Protein AF-A0A971KPQ7-F1 (afdb_monomer_lite)

Foldseek 3Di:
DDDDVVLVVLVVLLVVLVVLLVVLVVCCVVDDCPDPSNVVSVVSNVVSVCSVVSVVVSVVVVVVVD

pLDDT: mean 87.17, std 8.28, range [51.25, 94.75]

Secondary structure (DSSP, 8-state):
----HHHHHHHHHHHHHHHHHHHHHHHTTTS-TTSHHHHHHHHHHHHHTTHHHHHHHHHHHHHTT-

Radius of gyration: 15.44 Å; chains: 1; bounding box: 33×16×45 Å

Sequence (66 aa):
MKRKLYMDVIRIVAIFAVVLLHVAADNFYVFKYTSFEWQVLNVYDSLVRFCVPLFFMISGVLFLRD

Structure (mmCIF, N/CA/C/O backbone):
data_AF-A0A971KPQ7-F1
#
_entry.id   AF-A0A971KPQ7-F1
#
loop_
_atom_site.group_PDB
_atom_site.id
_atom_site.type_symbol
_atom_site.label_atom_id
_atom_site.label_alt_id
_atom_site.label_comp_id
_atom_site.label_asym_id
_atom_site.label_entity_id
_atom_site.label_seq_id
_atom_site.pdbx_PDB_ins_code
_atom_site.Cartn_x
_atom_site.Cartn_y
_atom_site.Cartn_z
_atom_site.occupancy
_atom_site.B_iso_or_equiv
_atom_site.auth_seq_id
_atom_site.auth_comp_id
_atom_site.auth_asym_id
_atom_site.auth_atom_id
_atom_site.pdbx_PDB_model_num
ATOM 1 N N . MET A 1 1 ? -14.457 -6.457 24.349 1.00 56.44 1 MET A N 1
ATOM 2 C CA . MET A 1 1 ? -14.461 -6.085 22.914 1.00 56.44 1 MET A CA 1
ATOM 3 C C . MET A 1 1 ? -14.928 -7.257 22.052 1.00 56.44 1 MET A C 1
ATOM 5 O O . MET A 1 1 ? -14.282 -8.295 22.069 1.00 56.44 1 MET A O 1
ATOM 9 N N . LYS A 1 2 ? -16.031 -7.134 21.297 1.00 70.19 2 LYS A N 1
ATOM 10 C CA . LYS A 1 2 ? -16.389 -8.159 20.295 1.00 70.19 2 LYS A CA 1
ATOM 11 C C . LYS A 1 2 ? -15.452 -8.034 19.086 1.00 70.19 2 LYS A C 1
ATOM 13 O O . LYS A 1 2 ? -15.344 -6.946 18.505 1.00 70.19 2 LYS A O 1
ATOM 18 N N . ARG A 1 3 ? -14.769 -9.129 18.739 1.00 72.12 3 ARG A N 1
ATOM 19 C CA . ARG A 1 3 ? -13.945 -9.246 17.529 1.00 72.12 3 ARG A CA 1
ATOM 20 C C . ARG A 1 3 ? -14.847 -9.084 16.307 1.00 72.12 3 ARG A C 1
ATOM 22 O O . ARG A 1 3 ? -15.917 -9.683 16.243 1.00 72.12 3 ARG A O 1
ATOM 29 N N . LYS A 1 4 ? -14.440 -8.236 15.366 1.00 83.81 4 LYS A N 1
ATOM 30 C CA . LYS A 1 4 ? -15.208 -7.951 14.153 1.00 83.81 4 LYS A CA 1
ATOM 31 C C . LYS A 1 4 ? -14.439 -8.508 12.961 1.00 83.81 4 LYS A C 1
ATOM 33 O O . LYS A 1 4 ? -13.397 -7.961 12.619 1.00 83.81 4 LYS A O 1
ATOM 38 N N . LEU A 1 5 ? -14.963 -9.569 12.344 1.00 86.50 5 LEU A N 1
ATOM 39 C CA . LEU A 1 5 ? -14.307 -10.290 11.243 1.00 86.50 5 LEU A CA 1
ATOM 40 C C . LEU A 1 5 ? -13.886 -9.353 10.099 1.00 86.50 5 LEU A C 1
ATOM 42 O O . LEU A 1 5 ? -12.783 -9.470 9.578 1.00 86.50 5 LEU A O 1
ATOM 46 N N . TYR A 1 6 ? -14.725 -8.370 9.761 1.00 87.44 6 TYR A N 1
ATOM 47 C CA . TYR A 1 6 ? -14.414 -7.412 8.700 1.00 87.44 6 TYR A CA 1
ATOM 48 C C . TYR A 1 6 ? -13.157 -6.578 8.988 1.00 87.44 6 TYR A C 1
ATOM 50 O O . TYR A 1 6 ? -12.435 -6.243 8.058 1.00 87.44 6 TYR A O 1
ATOM 58 N N . MET A 1 7 ? -12.854 -6.258 10.255 1.00 87.62 7 MET A N 1
ATOM 59 C CA . MET A 1 7 ? -11.637 -5.503 10.575 1.00 87.62 7 MET A CA 1
ATOM 60 C C . MET A 1 7 ? -10.383 -6.347 10.376 1.00 87.6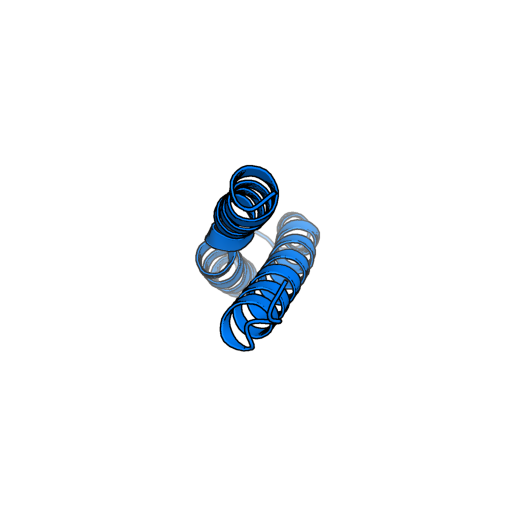2 7 MET A C 1
ATOM 62 O O . MET A 1 7 ? -9.358 -5.812 9.965 1.00 87.62 7 MET A O 1
ATOM 66 N N . ASP A 1 8 ? -10.465 -7.653 10.630 1.00 88.62 8 ASP A N 1
ATOM 67 C CA . ASP A 1 8 ? -9.351 -8.567 10.382 1.00 88.62 8 ASP A CA 1
ATOM 68 C C . ASP A 1 8 ? -9.097 -8.708 8.876 1.00 88.62 8 ASP A C 1
ATOM 70 O O . ASP A 1 8 ? -7.953 -8.637 8.439 1.00 88.62 8 ASP A O 1
ATOM 74 N N . VAL A 1 9 ? -10.159 -8.818 8.069 1.00 91.81 9 VAL A N 1
ATOM 75 C CA . VAL A 1 9 ? -10.047 -8.878 6.602 1.00 91.81 9 VAL A CA 1
ATOM 76 C C . VAL A 1 9 ? -9.414 -7.602 6.045 1.00 91.81 9 VAL A C 1
ATOM 78 O O . VAL A 1 9 ? -8.461 -7.682 5.275 1.00 91.81 9 VAL A O 1
ATOM 81 N N . ILE A 1 10 ? -9.884 -6.423 6.469 1.00 92.00 10 ILE A N 1
ATOM 82 C CA . ILE A 1 10 ? -9.325 -5.142 6.008 1.00 92.00 10 ILE A CA 1
ATOM 83 C C . ILE A 1 10 ? -7.848 -5.012 6.419 1.00 92.00 10 ILE A C 1
ATOM 85 O O . ILE A 1 10 ? -7.040 -4.528 5.630 1.00 92.00 10 ILE A O 1
ATOM 89 N N . ARG A 1 11 ? -7.463 -5.496 7.609 1.00 89.94 11 ARG A N 1
ATOM 90 C CA . ARG A 1 11 ? -6.054 -5.548 8.043 1.00 89.94 11 ARG A CA 1
ATOM 91 C C . ARG A 1 11 ? -5.205 -6.442 7.149 1.00 89.94 11 ARG A C 1
ATOM 93 O O . ARG A 1 11 ? -4.126 -6.023 6.749 1.00 89.94 11 ARG A O 1
ATOM 100 N N . ILE A 1 12 ? -5.685 -7.639 6.816 1.00 93.19 12 ILE A N 1
ATOM 101 C CA . ILE A 1 12 ? -4.969 -8.568 5.929 1.00 93.19 12 ILE A CA 1
ATOM 102 C C . ILE A 1 12 ? -4.755 -7.932 4.550 1.00 93.19 12 ILE A C 1
ATOM 104 O O . ILE A 1 12 ? -3.638 -7.947 4.038 1.00 93.19 12 ILE A O 1
ATOM 108 N N . VAL A 1 13 ? -5.796 -7.317 3.982 1.00 93.06 13 VAL A N 1
ATOM 109 C CA . VAL A 1 13 ? -5.708 -6.614 2.692 1.00 93.06 13 VAL A CA 1
ATOM 110 C C . VAL A 1 13 ? -4.720 -5.446 2.763 1.00 93.06 13 VAL A C 1
ATOM 112 O O . VAL A 1 13 ? -3.895 -5.292 1.865 1.00 93.06 13 VAL A O 1
ATOM 115 N N . ALA A 1 14 ? -4.754 -4.654 3.839 1.00 92.69 14 ALA A N 1
ATOM 116 C CA . ALA A 1 14 ? -3.826 -3.543 4.034 1.00 92.69 14 ALA A CA 1
ATOM 117 C C . ALA A 1 14 ? -2.366 -4.021 4.128 1.00 92.69 14 ALA A C 1
ATOM 119 O O . ALA A 1 14 ? -1.503 -3.456 3.460 1.00 92.69 14 ALA A O 1
ATOM 120 N N . ILE A 1 15 ? -2.092 -5.079 4.903 1.00 94.00 15 ILE A N 1
ATOM 121 C CA . ILE A 1 15 ? -0.754 -5.686 5.024 1.00 94.00 15 ILE A CA 1
ATOM 122 C C . ILE A 1 15 ? -0.259 -6.157 3.656 1.00 94.00 15 ILE A C 1
ATOM 124 O O . ILE A 1 15 ? 0.859 -5.834 3.261 1.00 94.00 15 ILE A O 1
ATOM 128 N N . PHE A 1 16 ? -1.096 -6.888 2.919 1.00 94.50 16 PHE A N 1
ATOM 129 C CA . PHE A 1 16 ? -0.735 -7.402 1.602 1.00 94.50 16 PHE A CA 1
ATOM 130 C C . PHE A 1 16 ? -0.393 -6.274 0.619 1.00 94.50 16 PHE A C 1
ATOM 132 O O . PHE A 1 16 ? 0.630 -6.333 -0.061 1.00 94.50 16 PHE A O 1
ATOM 139 N N . ALA A 1 17 ? -1.199 -5.210 0.602 1.00 94.19 17 ALA A N 1
ATOM 140 C CA . ALA A 1 17 ? -0.954 -4.040 -0.232 1.00 94.19 17 ALA A CA 1
ATOM 141 C C . ALA A 1 17 ? 0.355 -3.309 0.144 1.00 94.19 17 ALA A C 1
ATOM 143 O O . ALA A 1 17 ? 1.091 -2.902 -0.751 1.00 94.19 17 ALA A O 1
ATOM 144 N N . VAL A 1 18 ? 0.712 -3.217 1.436 1.00 94.75 18 VAL A N 1
ATOM 145 C CA . VAL A 1 18 ? 2.010 -2.656 1.873 1.00 94.75 18 VAL A CA 1
ATOM 146 C C . VAL A 1 18 ? 3.186 -3.483 1.356 1.00 94.75 18 VAL A C 1
ATOM 148 O O . VAL A 1 18 ? 4.171 -2.908 0.894 1.00 94.75 18 VAL A O 1
ATOM 151 N N . VAL A 1 19 ? 3.105 -4.814 1.430 1.00 94.12 19 VAL A N 1
ATOM 152 C CA . VAL A 1 19 ? 4.178 -5.697 0.944 1.00 94.12 19 VAL A CA 1
ATOM 153 C C . VAL A 1 19 ? 4.357 -5.535 -0.563 1.00 94.12 19 VAL A C 1
ATOM 155 O O . VAL A 1 19 ? 5.481 -5.341 -1.020 1.00 94.12 19 VAL A O 1
ATOM 158 N N . LEU A 1 20 ? 3.258 -5.538 -1.327 1.00 92.62 20 LEU A N 1
ATOM 159 C CA . LEU A 1 20 ? 3.308 -5.295 -2.770 1.00 92.62 20 LEU A CA 1
ATOM 160 C C . LEU A 1 20 ? 3.912 -3.930 -3.109 1.00 92.62 20 LEU A C 1
ATOM 162 O O . LEU A 1 20 ? 4.719 -3.853 -4.030 1.00 92.62 20 LEU A O 1
ATOM 166 N N . LEU A 1 21 ? 3.577 -2.882 -2.348 1.00 93.38 21 LEU A N 1
ATOM 167 C CA . LEU A 1 21 ? 4.138 -1.543 -2.541 1.00 93.38 21 LEU A CA 1
ATOM 168 C C . LEU A 1 21 ? 5.659 -1.551 -2.379 1.00 93.38 21 LEU A C 1
ATOM 170 O O . LEU A 1 21 ? 6.372 -1.031 -3.229 1.00 93.38 21 LEU A O 1
ATOM 174 N N . HIS A 1 22 ? 6.170 -2.175 -1.314 1.00 92.25 22 HIS A N 1
ATOM 175 C CA . HIS A 1 22 ? 7.612 -2.219 -1.058 1.00 92.25 22 HIS A CA 1
ATOM 176 C C . HIS A 1 22 ? 8.357 -3.013 -2.130 1.00 92.25 22 HIS A C 1
ATOM 178 O O . HIS A 1 22 ? 9.409 -2.578 -2.590 1.00 92.25 22 HIS A O 1
ATOM 184 N N . VAL A 1 23 ? 7.798 -4.142 -2.569 1.00 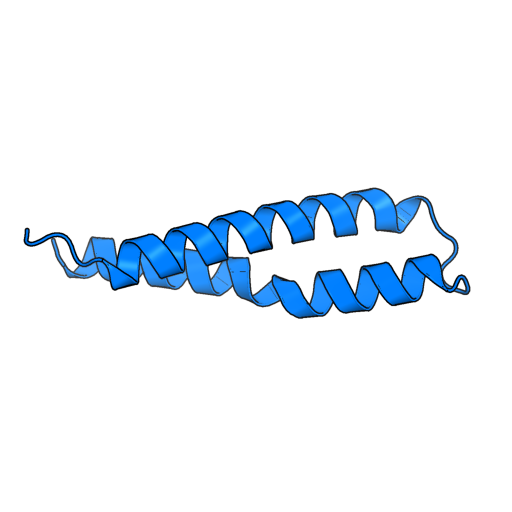90.75 23 VAL A N 1
ATOM 185 C CA . VAL A 1 23 ? 8.396 -4.940 -3.647 1.00 90.75 23 VAL A CA 1
ATOM 186 C C . VAL A 1 23 ? 8.389 -4.163 -4.966 1.00 90.75 23 VAL A C 1
ATOM 188 O O . VAL A 1 23 ? 9.392 -4.166 -5.679 1.00 90.75 23 VAL A O 1
ATOM 191 N N . ALA A 1 24 ? 7.297 -3.467 -5.295 1.00 88.31 24 ALA A N 1
ATOM 192 C CA . ALA A 1 24 ? 7.214 -2.663 -6.513 1.00 88.31 24 ALA A CA 1
ATOM 193 C C . ALA A 1 24 ? 8.189 -1.472 -6.488 1.00 88.31 24 ALA A C 1
ATOM 195 O O . ALA A 1 24 ? 8.873 -1.222 -7.481 1.00 88.31 24 ALA A O 1
ATOM 196 N N . ALA A 1 25 ? 8.296 -0.783 -5.348 1.00 86.19 25 ALA A N 1
ATOM 197 C CA . ALA A 1 25 ? 9.186 0.358 -5.153 1.00 86.19 25 ALA A CA 1
ATOM 198 C C . ALA A 1 25 ? 10.678 -0.023 -5.201 1.00 86.19 25 ALA A C 1
ATOM 200 O O . ALA A 1 25 ? 11.481 0.732 -5.745 1.00 86.19 25 ALA A O 1
ATOM 201 N N . ASP A 1 26 ? 11.056 -1.196 -4.687 1.00 86.06 26 ASP A N 1
ATOM 202 C CA . ASP A 1 26 ? 12.443 -1.683 -4.736 1.00 86.06 26 ASP A CA 1
ATOM 203 C C . ASP A 1 26 ? 12.882 -1.996 -6.180 1.00 86.06 26 ASP A C 1
ATOM 205 O O . ASP A 1 26 ? 13.951 -1.593 -6.641 1.00 86.06 26 ASP A O 1
ATOM 209 N N . ASN A 1 27 ? 11.989 -2.612 -6.962 1.00 82.50 27 ASN A N 1
ATOM 210 C CA . ASN A 1 27 ? 12.237 -2.935 -8.371 1.00 82.50 27 ASN A CA 1
ATOM 211 C C . ASN A 1 27 ? 12.195 -1.709 -9.302 1.00 82.50 27 ASN A C 1
ATOM 213 O O . ASN A 1 27 ? 12.622 -1.779 -10.455 1.00 82.50 27 ASN A O 1
ATOM 217 N N . PHE A 1 28 ? 11.719 -0.565 -8.818 1.00 78.44 28 PHE A N 1
ATOM 218 C CA . PHE A 1 28 ? 11.530 0.644 -9.616 1.00 78.44 28 PHE A CA 1
ATOM 219 C C . PHE A 1 28 ? 12.838 1.253 -10.138 1.00 78.44 28 PHE A C 1
ATOM 221 O O . PHE A 1 28 ? 12.847 1.886 -11.193 1.00 78.44 28 PHE A O 1
ATOM 228 N N . TYR A 1 29 ? 13.942 1.044 -9.414 1.00 79.25 29 TYR A N 1
ATOM 229 C CA . TYR A 1 29 ? 15.276 1.533 -9.779 1.00 79.25 29 TYR A CA 1
ATOM 230 C C . TYR A 1 29 ? 16.045 0.579 -10.703 1.00 79.25 29 TYR A C 1
ATOM 232 O O . TYR A 1 29 ? 17.081 0.954 -11.251 1.00 79.25 29 TYR A O 1
ATOM 240 N N . VAL A 1 30 ? 15.546 -0.646 -10.887 1.00 82.88 30 VAL A N 1
ATOM 241 C CA . VAL A 1 30 ? 16.204 -1.690 -11.687 1.00 82.88 30 VAL A CA 1
ATOM 242 C C . VAL A 1 30 ? 15.840 -1.562 -13.168 1.00 82.88 30 VAL A C 1
ATOM 244 O O . VAL A 1 30 ? 16.683 -1.758 -14.046 1.00 82.88 30 VAL A O 1
ATOM 247 N N . PHE A 1 31 ? 14.590 -1.205 -13.466 1.00 83.81 31 PHE A N 1
ATOM 248 C CA . PHE A 1 31 ? 14.079 -1.127 -14.833 1.00 83.81 31 PHE A CA 1
ATOM 249 C C . PHE A 1 31 ? 14.154 0.294 -15.404 1.00 83.81 31 PHE A C 1
ATOM 251 O O . PHE A 1 31 ? 13.920 1.285 -14.716 1.00 83.81 31 PHE A O 1
ATOM 258 N N . LYS A 1 32 ? 14.438 0.411 -16.708 1.00 83.69 32 LYS A N 1
ATOM 259 C CA . LYS A 1 32 ? 14.367 1.703 -17.412 1.00 83.69 32 LYS A CA 1
ATOM 260 C C . LYS A 1 32 ? 12.920 2.196 -17.453 1.00 83.69 32 LYS A C 1
ATOM 262 O O . LYS A 1 32 ? 12.028 1.417 -17.775 1.00 83.69 32 LYS A O 1
ATOM 267 N N . TYR A 1 33 ? 12.708 3.499 -17.268 1.00 81.56 33 TYR A N 1
ATOM 268 C CA . TYR A 1 33 ? 11.372 4.117 -17.274 1.00 81.56 33 TYR A CA 1
ATOM 269 C C . TYR A 1 33 ? 10.565 3.888 -18.567 1.00 81.56 33 TYR A C 1
ATOM 271 O O . TYR A 1 33 ? 9.340 3.933 -18.559 1.00 81.56 33 TYR A O 1
ATOM 279 N N . THR A 1 34 ? 11.241 3.631 -19.691 1.00 85.06 34 THR A N 1
ATOM 280 C CA . THR A 1 34 ? 10.605 3.349 -20.988 1.00 85.06 34 THR A CA 1
ATOM 281 C C . THR A 1 34 ? 10.194 1.889 -21.170 1.00 85.06 34 THR A C 1
ATOM 283 O O . THR A 1 34 ? 9.547 1.562 -22.161 1.00 85.06 34 THR A O 1
ATOM 286 N N . SER A 1 35 ? 10.606 0.997 -20.267 1.00 88.25 35 SER A N 1
ATOM 287 C CA . SER A 1 35 ? 10.329 -0.433 -20.381 1.00 88.25 35 SER A CA 1
ATOM 288 C C . SER A 1 35 ? 8.894 -0.766 -19.977 1.00 88.25 35 SER A C 1
ATOM 290 O O . SER A 1 35 ? 8.309 -0.114 -19.111 1.00 88.25 35 SER A O 1
ATOM 292 N N . PHE A 1 36 ? 8.345 -1.817 -20.589 1.00 88.69 36 PHE A N 1
ATOM 293 C CA . PHE A 1 36 ? 7.031 -2.348 -20.228 1.00 88.69 36 PHE A CA 1
ATOM 294 C C . PHE A 1 36 ? 6.974 -2.739 -18.744 1.00 88.69 36 PHE A C 1
ATOM 296 O O . PHE A 1 36 ? 6.018 -2.396 -18.055 1.00 88.69 36 PHE A O 1
ATOM 303 N N . GLU A 1 37 ? 8.049 -3.331 -18.218 1.00 89.69 37 GLU A N 1
ATOM 304 C CA . GLU A 1 37 ? 8.098 -3.768 -16.817 1.00 89.69 37 GLU A CA 1
ATOM 305 C C . GLU A 1 37 ? 7.992 -2.604 -15.836 1.00 89.69 37 GLU A C 1
ATOM 307 O O . GLU A 1 37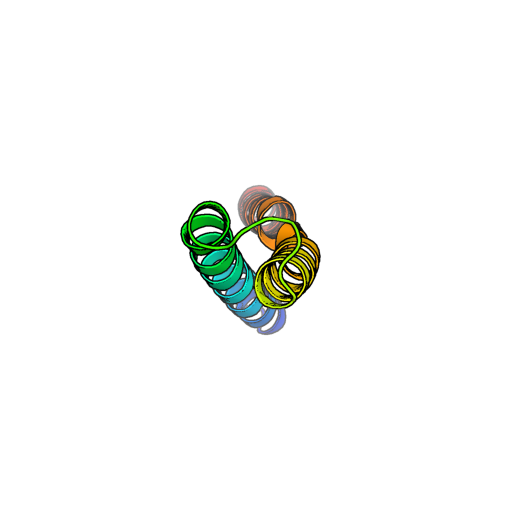 ? 7.286 -2.694 -14.834 1.00 89.69 37 GLU A O 1
ATOM 312 N N . TRP A 1 38 ? 8.612 -1.466 -16.152 1.00 90.00 38 TRP A N 1
ATOM 313 C CA . TRP A 1 38 ? 8.489 -0.264 -15.331 1.00 90.00 38 TRP A CA 1
ATOM 314 C C . TRP A 1 38 ? 7.056 0.288 -15.320 1.00 90.00 38 TRP A C 1
ATOM 316 O O . TRP A 1 38 ? 6.575 0.748 -14.283 1.00 90.00 38 TRP A O 1
ATOM 326 N N . GLN A 1 39 ? 6.340 0.211 -16.446 1.00 89.31 39 GLN A N 1
ATOM 327 C CA . GLN A 1 39 ? 4.931 0.613 -16.511 1.00 89.31 39 GLN A CA 1
ATOM 328 C C . GLN A 1 39 ? 4.041 -0.332 -15.699 1.00 89.31 39 GLN A C 1
ATOM 330 O O . GLN A 1 39 ? 3.177 0.128 -14.956 1.00 89.31 39 GLN A O 1
ATOM 335 N N . VAL A 1 40 ? 4.283 -1.641 -15.786 1.00 90.69 40 VAL A N 1
ATOM 336 C CA . VAL A 1 40 ? 3.567 -2.648 -14.994 1.00 90.69 40 VAL A CA 1
ATOM 337 C C . VAL A 1 40 ? 3.798 -2.421 -13.496 1.00 90.69 40 VAL A C 1
ATOM 339 O O . VAL A 1 40 ? 2.836 -2.379 -12.729 1.00 90.69 40 VAL A O 1
ATOM 342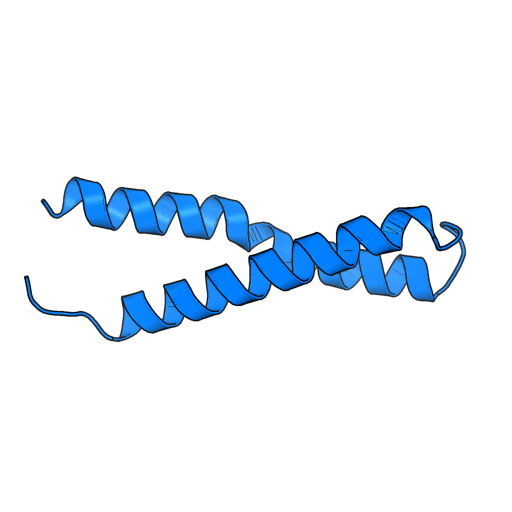 N N . LEU A 1 41 ? 5.045 -2.181 -13.080 1.00 90.06 41 LEU A N 1
ATOM 343 C CA . LEU A 1 41 ? 5.384 -1.842 -11.694 1.00 90.06 41 LEU A CA 1
ATOM 344 C C . LEU A 1 41 ? 4.702 -0.552 -11.224 1.00 90.06 41 LEU A C 1
ATOM 346 O O . LEU A 1 41 ? 4.196 -0.514 -10.107 1.00 90.06 41 LEU A O 1
ATOM 350 N N . ASN A 1 42 ? 4.615 0.474 -12.076 1.00 90.06 42 ASN A N 1
ATOM 351 C CA . ASN A 1 42 ? 3.877 1.705 -11.771 1.00 90.06 42 ASN A CA 1
ATOM 352 C C . ASN A 1 42 ? 2.390 1.472 -11.541 1.00 90.06 42 ASN A C 1
ATOM 354 O O . ASN A 1 42 ? 1.807 2.060 -10.628 1.00 90.06 42 ASN A O 1
ATOM 358 N N . VAL A 1 43 ? 1.768 0.648 -12.383 1.00 91.69 43 VAL A N 1
ATOM 359 C CA . VAL A 1 43 ? 0.351 0.309 -12.244 1.00 91.69 43 VAL A CA 1
ATOM 360 C C . VAL A 1 43 ? 0.134 -0.412 -10.919 1.00 91.69 43 VAL A C 1
ATOM 362 O O . VAL A 1 43 ? -0.748 -0.016 -10.160 1.00 91.69 43 VAL A O 1
ATOM 365 N N . TYR A 1 44 ? 0.966 -1.405 -10.597 1.00 91.25 44 TYR A N 1
ATOM 366 C CA . TYR A 1 44 ? 0.876 -2.100 -9.316 1.00 91.25 44 TYR A CA 1
ATOM 367 C C . TYR A 1 44 ? 1.104 -1.162 -8.127 1.00 91.25 44 TYR A C 1
ATOM 369 O O . TYR A 1 44 ? 0.253 -1.141 -7.241 1.00 91.25 44 TYR A O 1
ATOM 377 N N . ASP A 1 45 ? 2.165 -0.347 -8.127 1.00 90.88 45 ASP A N 1
ATOM 378 C CA . ASP A 1 45 ? 2.454 0.635 -7.065 1.00 90.88 45 ASP A CA 1
ATOM 379 C C . ASP A 1 45 ? 1.273 1.593 -6.842 1.00 90.88 45 ASP A C 1
ATOM 381 O O . ASP A 1 45 ? 0.804 1.789 -5.717 1.00 90.88 45 ASP A O 1
ATOM 385 N N . SER A 1 46 ? 0.716 2.125 -7.932 1.00 91.81 46 SER A N 1
ATOM 386 C CA . SER A 1 46 ? -0.417 3.053 -7.885 1.00 91.81 46 SER A CA 1
ATOM 387 C C . SER A 1 46 ? -1.681 2.396 -7.334 1.00 91.81 46 SER A C 1
ATOM 389 O O . SER A 1 46 ? -2.415 3.024 -6.570 1.00 91.81 46 SER A O 1
ATOM 391 N N . LEU A 1 47 ? -1.930 1.130 -7.686 1.00 92.88 47 LEU A N 1
ATOM 392 C CA . LEU A 1 47 ? -3.084 0.377 -7.202 1.00 92.88 47 LEU A CA 1
ATOM 393 C C . LEU A 1 47 ? -3.008 0.095 -5.705 1.00 92.88 47 LEU A C 1
ATOM 395 O O . LEU A 1 47 ? -4.050 0.061 -5.063 1.00 92.88 47 LEU A O 1
ATOM 399 N N . VAL A 1 48 ? -1.816 -0.103 -5.139 1.00 94.62 48 VAL A N 1
ATOM 400 C CA . VAL A 1 48 ? -1.659 -0.498 -3.728 1.00 94.62 48 VAL A CA 1
ATOM 401 C C . VAL A 1 48 ? -1.351 0.667 -2.786 1.00 94.62 48 VAL A C 1
ATOM 403 O O . VAL A 1 48 ? -1.420 0.497 -1.571 1.00 94.62 48 VAL A O 1
ATOM 406 N N . ARG A 1 49 ? -1.106 1.878 -3.306 1.00 91.06 49 ARG A N 1
ATOM 407 C CA . ARG A 1 49 ? -0.792 3.093 -2.522 1.00 91.06 49 ARG A CA 1
ATOM 408 C C . ARG A 1 49 ? -1.809 3.471 -1.444 1.00 91.06 49 ARG A C 1
ATOM 410 O O . ARG A 1 49 ? -1.455 4.161 -0.487 1.00 91.06 49 ARG A O 1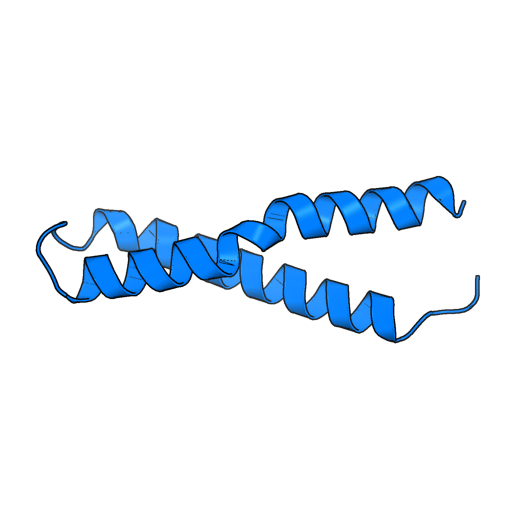
ATOM 417 N N . PHE A 1 50 ? -3.056 3.007 -1.543 1.00 92.25 50 PHE A N 1
ATOM 418 C CA . PHE A 1 50 ? -4.068 3.224 -0.502 1.00 92.25 50 PHE A CA 1
ATOM 419 C C . PHE A 1 50 ? -3.747 2.500 0.817 1.00 92.25 50 PHE A C 1
ATOM 421 O O . PHE A 1 50 ? -4.390 2.765 1.834 1.00 92.25 50 PHE A O 1
ATOM 428 N N . CYS A 1 51 ? -2.768 1.593 0.836 1.00 92.50 51 CYS A N 1
ATOM 429 C CA . CYS A 1 51 ? -2.431 0.789 2.003 1.00 92.50 51 CYS A CA 1
ATOM 430 C C . CYS A 1 51 ? -2.013 1.631 3.219 1.00 92.50 51 CYS A C 1
ATOM 432 O O . CYS A 1 51 ? -2.384 1.304 4.344 1.00 92.50 51 CYS A O 1
ATOM 434 N N . VAL A 1 52 ? -1.307 2.747 3.005 1.00 91.00 52 VAL A N 1
ATOM 435 C CA . VAL A 1 52 ? -0.830 3.646 4.070 1.00 91.00 52 VAL A CA 1
ATOM 436 C C . VAL A 1 52 ? -1.985 4.377 4.774 1.00 91.00 52 VAL A C 1
ATOM 438 O O . VAL A 1 52 ? -2.122 4.219 5.992 1.00 91.00 52 VAL A O 1
ATOM 441 N N . PRO A 1 53 ? -2.862 5.131 4.074 1.00 92.12 53 PRO A N 1
ATOM 442 C CA . PRO A 1 53 ? -4.012 5.758 4.726 1.00 92.12 53 PRO A CA 1
ATOM 443 C C . PRO A 1 53 ? -4.987 4.723 5.303 1.00 92.12 53 PRO A C 1
ATOM 445 O O . PRO A 1 53 ? -5.594 4.972 6.343 1.00 92.12 53 PRO A O 1
ATOM 448 N N . LEU A 1 54 ? -5.106 3.538 4.692 1.00 91.75 54 LEU A N 1
ATOM 449 C CA . LEU A 1 54 ? -5.929 2.453 5.227 1.00 91.75 54 LEU A CA 1
ATOM 450 C C . LEU A 1 54 ? -5.403 1.946 6.578 1.00 91.75 54 LEU A C 1
ATOM 452 O O . LEU A 1 54 ? -6.184 1.803 7.518 1.00 91.75 54 LEU A O 1
ATOM 456 N N . PHE A 1 55 ? -4.089 1.745 6.713 1.00 88.12 55 PHE A N 1
ATOM 457 C CA . PHE A 1 55 ? -3.464 1.406 7.994 1.00 88.12 55 PHE A CA 1
ATOM 458 C C . PHE A 1 55 ? -3.692 2.480 9.057 1.00 88.12 55 PHE A C 1
ATOM 460 O O . PHE A 1 55 ? -4.031 2.155 10.196 1.00 88.12 55 PHE A O 1
ATOM 467 N N . PHE A 1 56 ? -3.567 3.752 8.680 1.00 90.12 56 PHE A N 1
ATOM 468 C CA . PHE A 1 56 ? -3.826 4.867 9.586 1.00 90.12 56 PHE A CA 1
ATOM 469 C C . PHE A 1 56 ? -5.276 4.867 10.097 1.00 90.12 56 PHE A C 1
ATOM 471 O O . PHE A 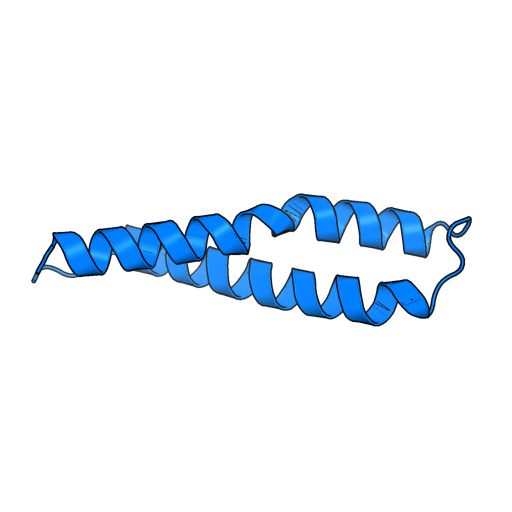1 56 ? -5.510 4.976 11.302 1.00 90.12 56 PHE A O 1
ATOM 478 N N . MET A 1 57 ? -6.255 4.655 9.209 1.00 92.19 57 MET A N 1
ATOM 479 C CA . MET A 1 57 ? -7.669 4.554 9.589 1.00 92.19 57 MET A CA 1
ATOM 480 C C . MET A 1 57 ? -7.941 3.373 10.530 1.00 92.19 57 MET A C 1
ATOM 482 O O . MET A 1 57 ? -8.680 3.521 11.502 1.00 92.19 57 MET A O 1
ATOM 486 N N . ILE A 1 58 ? -7.330 2.209 10.284 1.00 89.50 58 ILE A N 1
ATOM 487 C CA . ILE A 1 58 ? -7.465 1.035 11.161 1.00 89.50 58 ILE A CA 1
ATOM 488 C C . ILE A 1 58 ? -6.931 1.336 12.568 1.00 89.50 58 ILE A C 1
ATOM 490 O O . ILE A 1 58 ? -7.567 0.947 13.551 1.00 89.50 58 ILE A O 1
ATOM 494 N N . SER A 1 59 ? -5.787 2.018 12.671 1.00 86.88 59 SER A N 1
ATOM 495 C CA . SER A 1 59 ? -5.216 2.447 13.953 1.00 86.88 59 SER A CA 1
ATOM 496 C C . SER A 1 59 ? -6.136 3.434 14.677 1.00 86.88 59 SER A C 1
ATOM 498 O O . SER A 1 59 ? -6.390 3.262 15.867 1.00 86.88 59 SER A O 1
ATOM 500 N N . GLY A 1 60 ? -6.716 4.403 13.960 1.00 89.56 60 GLY A N 1
ATOM 501 C CA . GLY A 1 60 ? -7.681 5.353 14.524 1.00 89.56 60 GLY A CA 1
ATOM 502 C C . GLY A 1 60 ? -8.959 4.689 15.048 1.00 89.56 60 GLY A C 1
ATOM 503 O O . GLY A 1 60 ? -9.417 5.007 16.141 1.00 89.56 60 GLY A O 1
ATOM 504 N N . VAL A 1 61 ? -9.511 3.712 14.319 1.00 88.00 61 VAL A N 1
ATOM 505 C CA . VAL A 1 61 ? -10.688 2.942 14.770 1.00 88.00 61 VAL A CA 1
ATOM 506 C C . VAL A 1 61 ? -10.386 2.098 16.006 1.00 88.00 61 VAL A C 1
ATOM 508 O O . VAL A 1 61 ? -11.292 1.852 16.798 1.00 88.00 61 VAL A O 1
ATOM 511 N N . LEU A 1 62 ? -9.150 1.619 16.170 1.00 82.56 62 LEU A N 1
ATOM 512 C CA . LEU A 1 62 ? -8.751 0.917 17.387 1.00 82.56 62 LEU A CA 1
ATOM 513 C C . LEU A 1 62 ? -8.664 1.895 18.565 1.00 82.56 62 LEU A C 1
ATOM 515 O O . LEU A 1 62 ? -9.277 1.635 19.589 1.00 82.56 62 LEU A O 1
ATOM 519 N N . PHE A 1 63 ? -7.998 3.037 18.371 1.00 84.50 63 PHE A N 1
ATOM 520 C CA . PHE A 1 63 ? -7.786 4.051 19.407 1.00 84.50 63 PHE A CA 1
ATOM 521 C C . PHE A 1 63 ? -9.081 4.702 19.914 1.00 84.50 63 PHE A C 1
ATOM 523 O O . PHE A 1 63 ? -9.234 4.906 21.106 1.00 84.50 63 PHE A O 1
ATOM 530 N N . LEU A 1 64 ? -10.028 5.022 19.025 1.00 82.50 64 LEU A N 1
ATOM 531 C CA . LEU A 1 64 ? -11.306 5.662 19.392 1.00 82.50 64 LEU A CA 1
ATOM 532 C C . LEU A 1 64 ? -12.329 4.701 20.015 1.00 82.50 64 LEU A C 1
ATOM 534 O O . LEU A 1 64 ? -13.423 5.117 20.393 1.00 82.50 64 LEU A O 1
ATOM 538 N N . ARG A 1 65 ? -12.038 3.400 19.991 1.00 63.44 65 ARG A N 1
ATOM 539 C CA . ARG A 1 65 ? -12.940 2.339 20.450 1.00 63.44 65 ARG A CA 1
ATOM 540 C C . ARG A 1 65 ? -12.500 1.746 21.795 1.00 63.44 65 ARG A C 1
ATOM 542 O O . ARG A 1 65 ? -13.221 0.888 22.314 1.00 63.44 65 ARG A O 1
ATOM 549 N N . ASP A 1 66 ? -11.365 2.217 22.305 1.00 51.25 66 ASP A N 1
ATOM 550 C CA . ASP A 1 66 ? -10.932 2.145 23.702 1.00 51.25 66 ASP A CA 1
ATOM 551 C C . ASP A 1 66 ? -11.413 3.398 24.458 1.00 51.25 66 ASP A C 1
ATOM 553 O O . ASP A 1 66 ? -11.694 3.267 25.671 1.00 51.25 66 ASP A O 1
#